Protein AF-A0A937WHP0-F1 (afdb_monomer)

Solvent-accessible surface area (backbone atoms only — not comparable to full-atom values): 8219 Å² total; per-residue (Å²): 132,54,73,69,56,44,53,54,32,40,74,78,40,50,70,62,26,52,63,56,51,73,79,45,72,60,38,57,55,5,51,51,27,41,50,53,42,26,47,48,45,18,66,55,54,34,42,48,39,44,77,68,68,60,71,65,94,66,75,57,87,48,94,89,45,52,54,87,51,41,43,66,48,42,44,65,45,40,40,55,50,46,52,51,50,50,51,52,52,29,52,51,52,46,50,54,35,49,75,71,72,40,66,72,61,64,44,55,39,35,22,52,50,18,43,54,66,46,49,71,80,72,80,78,69,90,75,70,103,65,88,74,92,71,91,61,88,84,64,80,58,114

pLDDT: mean 85.7, std 17.8, range [38.09, 98.0]

Secondary structure (DSSP, 8-state):
--HHHHHHHHHH-HHHHHHHHHTSPTTHHHHHHHHHHHHHHIIIIIHHHHHTTPPPSS----TT--GGGHHHHHHHHHHHHHHHHHHHHHHHHHHHHHHTT----HHHHHHHHHHHHHS-----------------TTSTT-

Sequence (142 aa):
MNFVQVWFLGIINPSRMFDELKSRPAPLWGFCAVLIRFVFTSLTTILALYLLGRVPFVPSNLAFLTTENYYSAEIFFLPIFGLVAWLLMSSSAHIVLRLAGKASDFDQILNIVGMGMLIPMPVMRTGLLRKHSGCGIGQWLL

Mean predicted aligned error: 8.24 Å

Structure (mmCIF, N/CA/C/O backbone):
data_AF-A0A937WHP0-F1
#
_entry.id   AF-A0A937WHP0-F1
#
loop_
_atom_site.group_PDB
_atom_site.id
_atom_site.type_symbol
_atom_site.label_atom_id
_atom_site.label_alt_id
_atom_site.label_comp_id
_atom_site.label_asym_id
_atom_site.label_entity_id
_atom_site.label_seq_id
_atom_site.pdbx_PDB_ins_code
_atom_site.Cartn_x
_atom_site.Cartn_y
_atom_site.Cartn_z
_atom_site.occupancy
_atom_site.B_iso_or_equiv
_atom_site.auth_seq_id
_atom_site.auth_comp_id
_atom_site.auth_asym_id
_atom_site.auth_atom_id
_atom_site.pdbx_PDB_model_num
ATOM 1 N N . MET A 1 1 ? 15.140 14.469 -8.084 1.00 84.94 1 MET A N 1
ATOM 2 C CA . MET A 1 1 ? 13.796 14.857 -7.622 1.00 84.94 1 MET A CA 1
ATOM 3 C C . MET A 1 1 ? 13.589 14.369 -6.197 1.00 84.94 1 MET A C 1
ATOM 5 O O . MET A 1 1 ? 14.083 13.301 -5.850 1.00 84.94 1 MET A O 1
ATOM 9 N N . ASN A 1 2 ? 12.894 15.151 -5.373 1.00 93.19 2 ASN A N 1
ATOM 10 C CA . ASN A 1 2 ? 12.559 14.779 -3.992 1.00 93.19 2 ASN A CA 1
ATOM 11 C C . ASN A 1 2 ? 11.301 13.890 -3.960 1.00 93.19 2 ASN A C 1
ATOM 13 O O . ASN A 1 2 ? 10.555 13.848 -4.936 1.00 93.19 2 ASN A O 1
ATOM 17 N N . PHE A 1 3 ? 11.033 13.225 -2.830 1.00 92.31 3 PHE A N 1
ATOM 18 C CA . PHE A 1 3 ? 9.906 12.291 -2.655 1.00 92.31 3 PHE A CA 1
ATOM 19 C C . PHE A 1 3 ? 8.564 12.841 -3.162 1.00 92.31 3 PHE A C 1
ATOM 21 O O . PHE A 1 3 ? 7.909 12.230 -4.002 1.00 92.31 3 PHE A O 1
ATOM 28 N N . VAL A 1 4 ? 8.204 14.050 -2.726 1.00 93.00 4 VAL A N 1
ATOM 29 C CA . VAL A 1 4 ? 6.948 14.719 -3.105 1.00 93.00 4 VAL A CA 1
ATOM 30 C C . VAL A 1 4 ? 6.872 14.983 -4.611 1.00 93.00 4 VAL A C 1
ATOM 32 O O . VAL A 1 4 ? 5.818 14.814 -5.214 1.00 93.00 4 VAL A O 1
ATOM 35 N N . GLN A 1 5 ? 7.988 15.349 -5.245 1.00 93.06 5 GLN A N 1
ATOM 36 C CA . GLN A 1 5 ? 8.028 15.596 -6.688 1.00 93.06 5 GLN A CA 1
ATOM 37 C C . GLN A 1 5 ? 7.816 14.307 -7.485 1.00 93.06 5 GLN A C 1
ATOM 39 O O . GLN A 1 5 ? 7.126 14.330 -8.497 1.00 93.06 5 GLN A O 1
ATOM 44 N N . VAL A 1 6 ? 8.390 13.188 -7.031 1.00 92.44 6 VAL A N 1
ATOM 45 C CA . VAL A 1 6 ? 8.189 11.874 -7.661 1.00 92.44 6 VAL A CA 1
ATOM 46 C C . VAL A 1 6 ? 6.758 11.384 -7.450 1.00 92.44 6 VAL A C 1
ATOM 48 O O . VAL A 1 6 ? 6.155 10.861 -8.379 1.00 92.44 6 VAL A O 1
ATOM 51 N N . TRP A 1 7 ? 6.173 11.622 -6.275 1.00 92.94 7 TRP A N 1
ATOM 52 C CA . TRP A 1 7 ? 4.760 11.335 -6.034 1.00 92.94 7 TRP A CA 1
ATOM 53 C C . TRP A 1 7 ? 3.834 12.142 -6.961 1.00 92.94 7 TRP A C 1
ATOM 55 O O . TRP A 1 7 ? 2.990 11.556 -7.638 1.00 92.94 7 TRP A O 1
ATOM 65 N N . PHE A 1 8 ? 4.036 13.461 -7.079 1.00 92.56 8 PHE A N 1
ATOM 66 C CA . PHE A 1 8 ? 3.294 14.290 -8.040 1.00 92.56 8 PHE A CA 1
ATOM 67 C C . PHE A 1 8 ? 3.521 13.842 -9.486 1.00 92.56 8 PHE A C 1
ATOM 69 O O . PHE A 1 8 ? 2.585 13.827 -10.286 1.00 92.56 8 PHE A O 1
ATOM 76 N N . LEU A 1 9 ? 4.747 13.439 -9.826 1.00 91.44 9 LEU A N 1
ATOM 77 C CA . LEU A 1 9 ? 5.054 12.874 -11.133 1.00 91.44 9 LEU A CA 1
ATOM 78 C C . LEU A 1 9 ? 4.256 11.591 -11.384 1.00 91.44 9 LEU A C 1
ATOM 80 O O . LEU A 1 9 ? 3.759 11.421 -12.487 1.00 91.44 9 LEU A O 1
ATOM 84 N N . GLY A 1 10 ? 4.062 10.742 -10.376 1.00 89.75 10 GLY A N 1
ATOM 85 C CA . GLY A 1 10 ? 3.220 9.548 -10.464 1.00 89.75 10 GLY A CA 1
ATOM 86 C C . GLY A 1 10 ? 1.761 9.835 -10.812 1.00 89.75 10 GLY A C 1
ATOM 87 O O . GLY A 1 10 ? 1.142 9.060 -11.537 1.00 89.75 10 GLY A O 1
ATOM 88 N N . ILE A 1 11 ? 1.230 10.970 -10.352 1.00 89.25 11 ILE A N 1
ATOM 89 C CA . ILE A 1 11 ? -0.137 11.415 -10.664 1.00 89.25 11 ILE A CA 1
ATOM 90 C C . ILE A 1 11 ? -0.251 11.857 -12.131 1.00 89.25 11 ILE A C 1
ATOM 92 O O . ILE A 1 11 ? -1.257 11.585 -12.783 1.00 89.25 11 ILE A O 1
ATOM 96 N N . ILE A 1 12 ? 0.767 12.546 -12.652 1.00 90.94 12 ILE A N 1
ATOM 97 C CA . ILE A 1 12 ? 0.736 13.158 -13.991 1.00 90.94 12 ILE A CA 1
ATOM 98 C C . ILE A 1 12 ? 1.218 12.183 -15.075 1.00 90.94 12 ILE A C 1
ATOM 100 O O . ILE A 1 12 ? 0.650 12.121 -16.163 1.00 90.94 12 ILE A O 1
ATOM 104 N N . ASN A 1 13 ? 2.298 11.454 -14.801 1.00 90.62 13 ASN A N 1
ATOM 105 C CA . ASN A 1 13 ? 2.979 10.561 -15.729 1.00 90.62 13 ASN A CA 1
ATOM 106 C C . ASN A 1 13 ? 3.586 9.357 -14.972 1.00 90.62 13 ASN A C 1
ATOM 108 O O . ASN A 1 13 ? 4.767 9.383 -14.600 1.00 90.62 13 ASN A O 1
ATOM 112 N N . PRO A 1 14 ? 2.800 8.286 -14.758 1.00 86.94 14 PRO A N 1
ATOM 113 C CA . PRO A 1 14 ? 3.237 7.129 -13.979 1.00 86.94 14 PRO A CA 1
ATOM 114 C C . PRO A 1 14 ? 4.432 6.401 -14.609 1.00 86.94 14 PRO A C 1
ATOM 116 O O . PRO A 1 14 ? 5.292 5.913 -13.882 1.00 86.94 14 PRO A O 1
ATOM 119 N N . SER A 1 15 ? 4.544 6.381 -15.942 1.00 88.12 15 SER A N 1
ATOM 120 C CA . SER A 1 15 ? 5.687 5.769 -16.631 1.00 88.12 15 SER A CA 1
ATOM 121 C C . SER A 1 15 ? 6.997 6.467 -16.270 1.00 88.12 15 SER A C 1
ATOM 123 O O . SER A 1 15 ? 7.950 5.814 -15.857 1.00 88.12 15 SER A O 1
ATOM 125 N N . ARG A 1 16 ? 7.022 7.806 -16.325 1.00 90.31 16 ARG A N 1
ATOM 126 C CA . ARG A 1 16 ? 8.221 8.580 -15.972 1.00 90.31 16 ARG A CA 1
ATOM 127 C C . ARG A 1 16 ? 8.557 8.486 -14.482 1.00 90.31 16 ARG A C 1
ATOM 129 O O . ARG A 1 16 ? 9.724 8.560 -14.113 1.00 90.31 16 ARG A O 1
ATOM 136 N N . MET A 1 17 ? 7.552 8.320 -13.621 1.00 93.12 17 MET A N 1
ATOM 137 C CA . MET A 1 17 ? 7.785 8.057 -12.199 1.00 93.12 17 MET A CA 1
ATOM 138 C C . MET A 1 17 ? 8.563 6.752 -11.990 1.00 93.12 17 MET A C 1
ATOM 140 O O . MET A 1 17 ? 9.463 6.727 -11.155 1.00 93.12 17 MET A O 1
ATOM 144 N N . PHE A 1 18 ? 8.249 5.686 -12.732 1.00 90.25 18 PHE A N 1
ATOM 145 C CA . PHE A 1 18 ? 8.977 4.420 -12.611 1.00 90.25 18 PHE A CA 1
ATOM 146 C C . PHE A 1 18 ? 10.444 4.563 -13.009 1.00 90.25 18 PHE A C 1
ATOM 148 O O . PHE A 1 18 ? 11.310 4.097 -12.273 1.00 90.25 18 PHE A O 1
ATOM 155 N N . ASP A 1 19 ? 10.727 5.267 -14.106 1.00 91.62 19 ASP A N 1
ATOM 156 C CA . ASP A 1 19 ? 12.104 5.543 -14.528 1.00 91.62 19 ASP A CA 1
ATOM 157 C C . ASP A 1 19 ? 12.869 6.336 -13.460 1.00 91.62 19 ASP A C 1
ATOM 159 O O . ASP A 1 19 ? 14.007 6.010 -13.123 1.00 91.62 19 ASP A O 1
ATOM 163 N N . GLU A 1 20 ? 12.220 7.337 -12.861 1.00 92.75 20 GLU A N 1
ATOM 164 C CA . GLU A 1 20 ? 12.817 8.130 -11.789 1.00 92.75 20 GLU A CA 1
ATOM 165 C C . GLU A 1 20 ? 13.069 7.280 -10.531 1.00 92.75 20 GLU A C 1
ATOM 167 O O . GLU A 1 20 ? 14.120 7.422 -9.905 1.00 92.75 20 GLU A O 1
ATOM 172 N N . LEU A 1 21 ? 12.155 6.367 -10.177 1.00 91.62 21 LEU A N 1
ATOM 173 C CA . LEU A 1 21 ? 12.278 5.485 -9.009 1.00 91.62 21 LEU A CA 1
ATOM 174 C C . LEU A 1 21 ? 13.427 4.480 -9.122 1.00 91.62 21 LEU A C 1
ATOM 176 O O . LEU A 1 21 ? 14.039 4.179 -8.098 1.00 91.62 21 LEU A O 1
ATOM 180 N N . LYS A 1 22 ? 13.789 4.032 -10.333 1.00 89.50 22 LYS A N 1
ATOM 181 C CA . LYS A 1 22 ? 14.952 3.145 -10.542 1.00 89.50 22 LYS A CA 1
ATOM 182 C C . LYS A 1 22 ? 16.253 3.747 -9.996 1.00 89.50 22 LYS A C 1
ATOM 184 O O . LYS A 1 22 ? 17.123 3.020 -9.532 1.00 89.50 22 LYS A O 1
ATOM 189 N N . SER A 1 23 ? 16.375 5.076 -10.011 1.00 90.69 23 SER A N 1
ATOM 190 C CA . SER A 1 23 ? 17.550 5.802 -9.504 1.00 90.69 23 SER A CA 1
ATOM 191 C C . SER A 1 23 ? 17.512 6.108 -7.997 1.00 90.69 23 SER A C 1
ATOM 193 O O . SER A 1 23 ? 18.420 6.752 -7.468 1.00 90.69 23 SER A O 1
ATOM 195 N N . ARG A 1 24 ? 16.445 5.708 -7.292 1.00 91.00 24 ARG A N 1
ATOM 196 C CA . ARG A 1 24 ? 16.203 6.038 -5.879 1.00 91.00 24 ARG A CA 1
ATOM 197 C C . ARG A 1 24 ? 16.512 4.846 -4.973 1.00 91.00 24 ARG A C 1
ATOM 199 O O . ARG A 1 24 ? 16.437 3.705 -5.422 1.00 91.00 24 ARG A O 1
ATOM 206 N N . PRO A 1 25 ? 16.846 5.092 -3.691 1.00 88.81 25 PRO A N 1
ATOM 207 C CA . PRO A 1 25 ? 17.135 4.011 -2.759 1.00 88.81 25 PRO A CA 1
ATOM 208 C C . PRO A 1 25 ? 15.908 3.111 -2.592 1.00 88.81 25 PRO A C 1
ATOM 210 O O . PRO A 1 25 ? 14.822 3.568 -2.218 1.00 88.81 25 PRO A O 1
ATOM 213 N N . ALA A 1 26 ? 16.096 1.831 -2.885 1.00 90.19 26 ALA A N 1
ATOM 214 C CA . ALA A 1 26 ? 15.110 0.776 -2.720 1.00 90.19 26 ALA A CA 1
ATOM 215 C C . ALA A 1 26 ? 15.437 -0.065 -1.478 1.00 90.19 26 ALA A C 1
ATOM 217 O O . ALA A 1 26 ? 16.620 -0.237 -1.187 1.00 90.19 26 ALA A O 1
ATOM 218 N N . PRO A 1 27 ? 14.435 -0.534 -0.703 1.00 93.69 27 PRO A N 1
ATOM 219 C CA . PRO A 1 27 ? 12.977 -0.345 -0.832 1.00 93.69 27 PRO A CA 1
ATOM 220 C C . PRO A 1 27 ? 12.419 0.857 -0.026 1.00 93.69 27 PRO A C 1
ATOM 222 O O . PRO A 1 27 ? 11.217 0.945 0.244 1.00 93.69 27 PRO A O 1
ATOM 225 N N . LEU A 1 28 ? 13.294 1.773 0.412 1.00 95.19 28 LEU A N 1
ATOM 226 C CA . LEU A 1 28 ? 12.979 2.814 1.399 1.00 95.19 28 LEU A CA 1
ATOM 227 C C . LEU A 1 28 ? 11.840 3.751 0.971 1.00 95.19 28 LEU A C 1
ATOM 229 O O . LEU A 1 28 ? 11.003 4.121 1.791 1.00 95.19 28 LEU A O 1
ATOM 233 N N . TRP A 1 29 ? 11.791 4.151 -0.301 1.00 95.19 29 TRP A N 1
ATOM 234 C CA . TRP A 1 29 ? 10.773 5.092 -0.777 1.00 95.19 29 TRP A CA 1
ATOM 235 C C . TRP A 1 29 ? 9.386 4.453 -0.828 1.00 95.19 29 TRP A C 1
ATOM 237 O O . TRP A 1 29 ? 8.421 5.075 -0.388 1.00 95.19 29 TRP A O 1
ATOM 247 N N . GLY A 1 30 ? 9.290 3.203 -1.288 1.00 95.19 30 GLY A N 1
ATOM 248 C CA . GLY A 1 30 ? 8.043 2.440 -1.253 1.00 95.19 30 GLY A CA 1
ATOM 249 C C . GLY A 1 30 ? 7.555 2.221 0.173 1.00 95.19 30 GLY A C 1
ATOM 250 O O . GLY A 1 30 ? 6.382 2.450 0.456 1.00 95.19 30 GLY A O 1
ATOM 251 N N . PHE A 1 31 ? 8.463 1.875 1.089 1.00 96.56 31 PHE A N 1
ATOM 252 C CA . PHE A 1 31 ? 8.142 1.724 2.507 1.00 96.56 31 PHE A CA 1
ATOM 253 C C . PHE A 1 31 ? 7.581 3.017 3.117 1.00 96.56 31 PHE A C 1
ATOM 255 O O . PHE A 1 31 ? 6.498 3.009 3.705 1.00 96.56 31 PHE A O 1
ATOM 262 N N . CYS A 1 32 ? 8.272 4.147 2.922 1.00 96.44 32 CYS A N 1
ATOM 263 C CA . CYS A 1 32 ? 7.799 5.450 3.389 1.00 96.44 32 CYS A CA 1
ATOM 264 C C . CYS A 1 32 ? 6.432 5.803 2.792 1.00 96.44 32 CYS A C 1
ATOM 266 O O . CYS A 1 32 ? 5.563 6.298 3.504 1.00 96.44 32 CYS A O 1
ATOM 268 N N . ALA A 1 33 ? 6.216 5.523 1.506 1.00 95.81 33 ALA A N 1
ATOM 269 C CA . ALA A 1 33 ? 4.955 5.797 0.830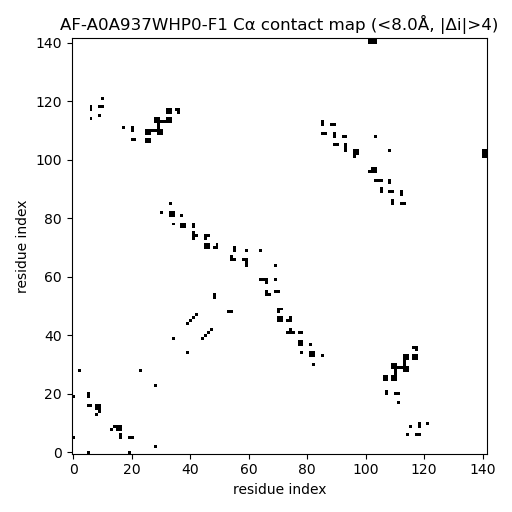 1.00 95.81 33 ALA A CA 1
ATOM 270 C C . ALA A 1 33 ? 3.780 5.001 1.418 1.00 95.81 33 ALA A C 1
ATOM 272 O O . ALA A 1 33 ? 2.715 5.566 1.670 1.00 95.81 33 ALA A O 1
ATOM 273 N N . VAL A 1 34 ? 3.989 3.713 1.698 1.00 96.81 34 VAL A N 1
ATOM 274 C CA . VAL A 1 34 ? 2.993 2.839 2.333 1.00 96.81 34 VAL A CA 1
ATOM 275 C C . VAL A 1 34 ? 2.681 3.318 3.745 1.00 96.81 34 VAL A C 1
ATOM 277 O O . VAL A 1 34 ? 1.509 3.487 4.081 1.00 96.81 34 VAL A O 1
ATOM 280 N N . LEU A 1 35 ? 3.705 3.613 4.553 1.00 96.62 35 LEU A N 1
ATOM 281 C CA . LEU A 1 35 ? 3.497 4.141 5.900 1.00 96.62 35 LEU A CA 1
ATOM 282 C C . LEU A 1 35 ? 2.719 5.453 5.878 1.00 96.62 35 LEU A C 1
ATOM 284 O O . LEU A 1 35 ? 1.711 5.563 6.572 1.00 96.62 35 LEU A O 1
ATOM 288 N N . ILE A 1 36 ? 3.139 6.417 5.053 1.00 95.88 36 ILE A N 1
ATOM 289 C CA . ILE A 1 36 ? 2.441 7.698 4.910 1.00 95.88 36 ILE A CA 1
ATOM 290 C C . ILE A 1 36 ? 0.980 7.446 4.553 1.00 95.88 36 ILE A C 1
ATOM 292 O O . ILE A 1 36 ? 0.105 7.992 5.215 1.00 95.88 36 ILE A O 1
ATOM 296 N N . ARG A 1 37 ? 0.692 6.585 3.570 1.00 95.06 37 ARG A N 1
ATOM 297 C CA . ARG A 1 37 ? -0.690 6.298 3.180 1.00 95.06 37 ARG A CA 1
ATOM 298 C C . ARG A 1 37 ? -1.509 5.734 4.333 1.00 95.06 37 ARG A C 1
ATOM 300 O O . ARG A 1 37 ? -2.529 6.315 4.683 1.00 95.06 37 ARG A O 1
ATOM 307 N N . PHE A 1 38 ? -1.104 4.605 4.903 1.00 95.81 38 PHE A N 1
ATOM 308 C CA . PHE A 1 38 ? -1.970 3.888 5.838 1.00 95.81 38 PHE A CA 1
ATOM 309 C C . PHE A 1 38 ? -2.026 4.538 7.221 1.00 95.81 38 PHE A C 1
ATOM 311 O O . PHE A 1 38 ? -3.089 4.537 7.838 1.00 95.81 38 PHE A O 1
ATOM 318 N N . VAL A 1 39 ? -0.937 5.163 7.681 1.00 96.31 39 VAL A N 1
ATOM 319 C CA . VAL A 1 39 ? -0.956 5.957 8.918 1.00 96.31 39 VAL A CA 1
ATOM 320 C C . VAL A 1 39 ? -1.825 7.194 8.728 1.00 96.31 39 VAL A C 1
ATOM 322 O O . VAL A 1 39 ? -2.684 7.466 9.562 1.00 96.31 39 VAL A O 1
ATOM 325 N N . PHE A 1 40 ? -1.672 7.922 7.619 1.00 95.81 40 PHE A N 1
ATOM 326 C CA . PHE A 1 40 ? -2.474 9.121 7.391 1.00 95.81 40 PHE A CA 1
ATOM 327 C C . PHE A 1 40 ? -3.953 8.784 7.185 1.00 95.81 40 PHE A C 1
ATOM 329 O O . PHE A 1 40 ? -4.805 9.443 7.773 1.00 95.81 40 PHE A O 1
ATOM 336 N N . THR A 1 41 ? -4.292 7.734 6.429 1.00 94.19 41 THR A N 1
ATOM 337 C CA . THR A 1 41 ? -5.681 7.261 6.296 1.00 94.19 41 THR A CA 1
ATOM 338 C C . THR A 1 41 ? -6.265 6.833 7.642 1.00 94.19 41 THR A C 1
ATOM 340 O O . THR A 1 41 ? -7.394 7.212 7.951 1.00 94.19 41 THR A O 1
ATOM 343 N N . SER A 1 42 ? -5.499 6.115 8.467 1.00 94.62 42 SER A N 1
ATOM 344 C CA . SER A 1 42 ? -5.915 5.737 9.822 1.00 94.62 42 SER A CA 1
ATOM 345 C C . SER A 1 42 ? -6.228 6.968 10.686 1.00 94.62 42 SER A C 1
ATOM 347 O O . SER A 1 42 ? -7.334 7.103 11.208 1.00 94.62 42 SER A O 1
ATOM 349 N N . LEU A 1 43 ? -5.299 7.926 10.757 1.00 95.44 43 LEU A N 1
ATOM 350 C CA . LEU A 1 43 ? -5.428 9.109 11.612 1.00 95.44 43 LEU A CA 1
ATOM 351 C C . LEU A 1 43 ? -6.442 10.140 11.110 1.00 95.44 43 LEU A C 1
ATOM 353 O O . LEU A 1 43 ? -6.963 10.912 11.906 1.00 95.44 43 LEU A O 1
ATOM 357 N N . THR A 1 44 ? -6.708 10.198 9.807 1.00 94.06 44 THR A N 1
ATOM 358 C CA . THR A 1 44 ? -7.641 11.187 9.248 1.00 94.06 44 THR A CA 1
ATOM 359 C C . THR A 1 44 ? -9.022 10.606 9.030 1.00 94.06 44 THR A C 1
ATOM 361 O O . THR A 1 44 ? -10.004 11.174 9.488 1.00 94.06 44 THR A O 1
ATOM 364 N N . THR A 1 45 ? -9.120 9.473 8.338 1.00 94.00 45 THR A N 1
ATOM 365 C CA . THR A 1 45 ? -10.405 8.919 7.907 1.00 94.00 45 THR A CA 1
ATOM 366 C C . THR A 1 45 ? -10.997 8.045 9.002 1.00 94.00 45 THR A C 1
ATOM 368 O O . THR A 1 45 ? -12.114 8.295 9.445 1.00 94.00 45 THR A O 1
ATOM 371 N N . ILE A 1 46 ? -10.240 7.056 9.480 1.00 93.81 46 ILE A N 1
ATOM 372 C CA . ILE A 1 46 ? -10.759 6.072 10.439 1.00 93.81 46 ILE A CA 1
ATOM 373 C C . ILE A 1 46 ? -10.972 6.711 11.813 1.00 93.81 46 ILE A C 1
ATOM 375 O O . ILE A 1 46 ? -12.040 6.561 12.403 1.00 93.81 46 ILE A O 1
ATOM 379 N N . LEU A 1 47 ? -10.010 7.505 12.290 1.00 93.88 47 LEU A N 1
ATOM 380 C CA . LEU A 1 47 ? -10.160 8.239 13.544 1.00 93.88 47 LEU A CA 1
ATOM 381 C C . LEU A 1 47 ? -11.342 9.220 13.501 1.00 93.88 47 LEU A C 1
ATOM 383 O O . LEU A 1 47 ? -12.090 9.301 14.471 1.00 93.88 47 LEU A O 1
ATOM 387 N N . ALA A 1 48 ? -11.564 9.933 12.389 1.00 94.31 48 ALA A N 1
ATOM 388 C CA . ALA A 1 48 ? -12.725 10.818 12.272 1.00 94.31 48 ALA A CA 1
ATOM 389 C C . ALA A 1 48 ? -14.049 10.040 12.327 1.00 94.31 48 ALA A C 1
ATOM 391 O O . ALA A 1 48 ? -14.984 10.474 12.998 1.00 94.31 48 ALA A O 1
ATOM 392 N N . LEU A 1 49 ? -14.129 8.878 11.668 1.00 93.44 49 LEU A N 1
ATOM 393 C CA . LEU A 1 49 ? -15.304 8.004 11.735 1.00 93.44 49 LEU A CA 1
ATOM 394 C C . LEU A 1 49 ? -15.565 7.504 13.159 1.00 93.44 49 LEU A C 1
ATOM 396 O O . LEU A 1 49 ? -16.715 7.514 13.603 1.00 93.44 49 LEU A O 1
ATOM 400 N N . TYR A 1 50 ? -14.502 7.140 13.877 1.00 93.38 50 TYR A N 1
ATOM 401 C CA . TYR A 1 50 ? -14.572 6.736 15.277 1.00 93.38 50 TYR A CA 1
ATOM 402 C C . TYR A 1 50 ? -15.088 7.869 16.178 1.00 93.38 50 TYR A C 1
ATOM 404 O O . TYR A 1 50 ? -16.041 7.673 16.929 1.00 93.38 50 TYR A O 1
ATOM 412 N N . LEU A 1 51 ? -14.526 9.078 16.059 1.00 94.50 51 LEU A N 1
ATOM 413 C CA . LEU A 1 51 ? -14.932 10.240 16.862 1.00 94.50 51 LEU A CA 1
ATOM 414 C C . LEU A 1 51 ? -16.372 10.693 16.584 1.00 94.50 51 LEU A C 1
ATOM 416 O O . LEU A 1 51 ? -17.038 11.211 17.475 1.00 94.50 51 LEU A O 1
ATOM 420 N N . LEU A 1 52 ? -16.867 10.486 15.362 1.00 95.62 52 LEU A N 1
ATOM 421 C CA . LEU A 1 52 ? -18.250 10.782 14.978 1.00 95.62 52 LEU A CA 1
ATOM 422 C C . LEU A 1 52 ? -19.247 9.692 15.404 1.00 95.62 52 LEU A C 1
ATOM 424 O O . LEU A 1 52 ? -20.429 9.804 15.073 1.00 95.62 52 LEU A O 1
ATOM 428 N N . GLY A 1 53 ? -18.793 8.629 16.078 1.00 92.62 53 GLY A N 1
ATOM 429 C CA . GLY A 1 53 ? -19.644 7.513 16.495 1.00 92.62 53 GLY A CA 1
ATOM 430 C C . GLY A 1 53 ? -20.321 6.810 15.318 1.00 92.62 53 GLY A C 1
ATOM 431 O O . GLY A 1 53 ? -21.434 6.301 15.450 1.00 92.62 53 GLY A O 1
ATOM 432 N N . ARG A 1 54 ? -19.698 6.832 14.131 1.00 92.88 54 ARG A N 1
ATOM 433 C CA . ARG A 1 54 ? -20.233 6.124 12.968 1.00 92.88 54 ARG A CA 1
ATOM 434 C C . ARG A 1 54 ? -20.076 4.626 13.186 1.00 92.88 54 ARG A C 1
ATOM 436 O O . ARG A 1 54 ? -19.098 4.170 13.766 1.00 92.88 54 ARG A O 1
ATOM 443 N N . VAL A 1 55 ? -21.023 3.863 12.656 1.00 90.69 55 VAL A N 1
ATOM 444 C CA . VAL A 1 55 ? -20.939 2.402 12.577 1.00 90.69 55 VAL A CA 1
ATOM 445 C C . VAL A 1 55 ? -20.504 1.991 11.169 1.00 90.69 55 VAL A C 1
ATOM 447 O O . VAL A 1 55 ? -20.812 2.706 10.206 1.00 90.69 55 VAL A O 1
ATOM 450 N N . PRO A 1 56 ? -19.752 0.889 11.013 1.00 90.38 56 PRO A N 1
ATOM 451 C CA . PRO A 1 56 ? -19.424 0.362 9.696 1.00 90.38 56 PRO A CA 1
ATOM 452 C C . PRO A 1 56 ? -20.696 -0.057 8.951 1.00 90.38 56 PRO A C 1
ATOM 454 O O . PRO A 1 56 ? -21.673 -0.502 9.552 1.00 90.38 56 PRO A O 1
ATOM 457 N N . PHE A 1 57 ? -20.680 0.097 7.625 1.00 89.25 57 PHE A N 1
ATOM 458 C CA . PHE A 1 57 ? -21.819 -0.254 6.768 1.00 89.25 57 PHE A CA 1
ATOM 459 C C . PHE A 1 57 ? -22.139 -1.754 6.821 1.00 89.25 57 PHE A C 1
ATOM 461 O O . PHE A 1 57 ? -23.297 -2.151 6.722 1.00 89.25 57 PHE A O 1
ATOM 468 N N . VAL A 1 58 ? -21.104 -2.579 6.991 1.00 89.31 58 VAL A N 1
ATOM 469 C CA . VAL A 1 58 ? -21.222 -4.025 7.169 1.00 89.31 58 VAL A CA 1
ATOM 470 C C . VAL A 1 58 ? -20.856 -4.354 8.617 1.00 89.31 58 VAL A C 1
ATOM 472 O O . VAL A 1 58 ? -19.792 -3.925 9.070 1.00 89.31 58 VAL A O 1
ATOM 475 N N . PRO A 1 59 ? -21.705 -5.089 9.356 1.00 88.38 59 PRO A N 1
ATOM 476 C CA . PRO A 1 59 ? -21.384 -5.503 10.715 1.00 88.38 59 PRO A CA 1
ATOM 477 C C . PRO A 1 59 ? -20.158 -6.422 10.733 1.00 88.38 59 PRO A C 1
ATOM 479 O O . PRO A 1 59 ?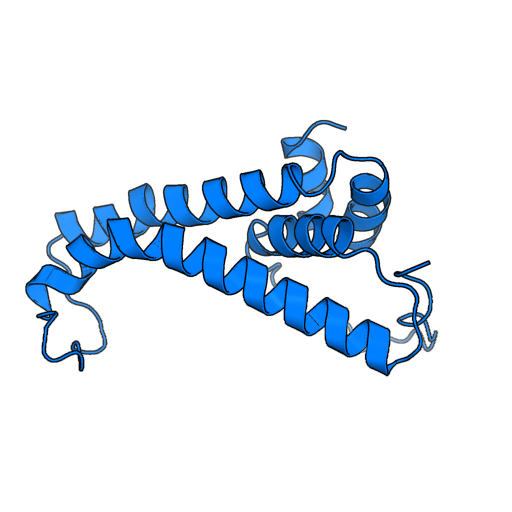 -19.885 -7.151 9.776 1.00 88.38 59 PRO A O 1
ATOM 482 N N . SER A 1 60 ? -19.417 -6.392 11.840 1.00 89.56 60 SER A N 1
ATOM 483 C CA . SER A 1 60 ? -18.253 -7.260 12.008 1.00 89.56 60 SER A CA 1
ATOM 484 C C . SER A 1 60 ? -18.687 -8.727 12.091 1.00 89.56 60 SER A C 1
ATOM 486 O O . SER A 1 60 ? -19.501 -9.090 12.936 1.00 89.56 60 SER A O 1
ATOM 488 N N . ASN A 1 61 ? -18.104 -9.577 11.240 1.00 89.50 61 ASN A N 1
ATOM 489 C CA . ASN A 1 61 ? -18.263 -11.038 11.301 1.00 89.50 61 ASN A CA 1
ATOM 490 C C . ASN A 1 61 ? -17.179 -11.714 12.163 1.00 89.50 61 ASN A C 1
ATOM 492 O O . ASN A 1 61 ? -17.122 -12.940 12.248 1.00 89.50 61 ASN A O 1
ATOM 496 N N . LEU A 1 62 ? -16.273 -10.935 12.765 1.00 88.19 62 LEU A N 1
ATOM 497 C CA . LEU A 1 62 ? -15.185 -11.458 13.587 1.00 88.19 62 LEU A CA 1
ATOM 498 C C . LEU A 1 62 ? -15.686 -11.710 15.010 1.00 88.19 62 LEU A C 1
ATOM 500 O O . LEU A 1 62 ? -16.122 -10.786 15.689 1.00 88.19 62 LEU A O 1
ATOM 504 N N . ALA A 1 63 ? -15.548 -12.948 15.492 1.00 87.75 63 ALA A N 1
ATOM 505 C CA . ALA A 1 63 ? -16.024 -13.351 16.820 1.00 87.75 63 ALA A CA 1
ATOM 506 C C . ALA A 1 63 ? -15.392 -12.559 17.984 1.00 87.75 63 ALA A C 1
ATOM 508 O O . ALA A 1 63 ? -15.984 -12.463 19.054 1.00 87.75 63 ALA A O 1
ATOM 509 N N . PHE A 1 64 ? -14.197 -11.994 17.785 1.00 90.00 64 PHE A N 1
ATOM 510 C CA . PHE A 1 64 ? -13.451 -11.252 18.806 1.00 90.00 64 PHE A CA 1
ATOM 511 C C . PHE A 1 64 ? -13.547 -9.724 18.667 1.00 90.00 64 PHE A C 1
ATOM 513 O O . PHE A 1 64 ? -13.077 -9.013 19.553 1.00 90.00 64 PHE A O 1
ATOM 520 N N . LEU A 1 65 ? -14.111 -9.205 17.570 1.00 90.12 65 LEU A N 1
ATOM 521 C CA . LEU A 1 65 ? -14.165 -7.768 17.298 1.00 90.12 65 LEU A CA 1
ATOM 522 C C . LEU A 1 65 ? -15.614 -7.328 17.117 1.00 90.12 65 LEU A C 1
ATOM 524 O O . LEU A 1 65 ? -16.232 -7.604 16.089 1.00 90.12 65 LEU A O 1
ATOM 528 N N . THR A 1 66 ? -16.150 -6.623 18.110 1.00 90.19 66 THR A N 1
ATOM 529 C CA . THR A 1 66 ? -17.507 -6.072 18.043 1.00 90.19 66 THR A CA 1
ATOM 530 C C . THR A 1 66 ? -17.579 -4.906 17.057 1.00 90.19 66 THR A C 1
ATOM 532 O O . THR A 1 66 ? -16.602 -4.189 16.843 1.00 90.19 66 THR A O 1
ATOM 535 N N . THR A 1 67 ? -18.761 -4.683 16.479 1.00 89.00 67 THR A N 1
ATOM 536 C CA . THR A 1 67 ? -19.029 -3.565 15.556 1.00 89.00 67 THR A CA 1
ATOM 537 C C . THR A 1 67 ? -18.689 -2.198 16.166 1.00 89.00 67 THR A C 1
ATOM 539 O O . THR A 1 67 ? -18.214 -1.313 15.462 1.00 89.00 67 THR A O 1
ATOM 542 N N . GLU A 1 68 ? -18.876 -2.039 17.477 1.00 88.00 68 GLU A N 1
ATOM 543 C CA . GLU A 1 68 ? -18.579 -0.806 18.224 1.00 88.00 68 GLU A CA 1
ATOM 544 C C . GLU A 1 68 ? -17.074 -0.519 18.318 1.00 88.00 68 GLU A C 1
ATOM 546 O O . GLU A 1 68 ? -16.645 0.626 18.208 1.00 88.00 68 GLU A O 1
ATOM 551 N N . ASN A 1 69 ? -16.260 -1.569 18.458 1.00 91.31 69 ASN A N 1
ATOM 552 C CA . ASN A 1 69 ? -14.804 -1.468 18.562 1.00 91.31 69 ASN A CA 1
ATOM 553 C C . ASN A 1 69 ? -14.101 -1.589 17.202 1.00 91.31 69 ASN A C 1
ATOM 555 O O . ASN A 1 69 ? -12.874 -1.631 17.133 1.00 91.31 69 ASN A O 1
ATOM 559 N N . TYR A 1 70 ? -14.861 -1.670 16.110 1.00 93.12 70 TYR A N 1
ATOM 560 C CA . TYR A 1 70 ? -14.307 -1.927 14.788 1.00 93.12 70 TYR A CA 1
ATOM 561 C C . TYR A 1 70 ? -13.347 -0.814 14.350 1.00 93.12 70 TYR A C 1
ATOM 563 O O . TYR A 1 70 ? -12.184 -1.083 14.055 1.00 93.12 70 TYR A O 1
ATOM 571 N N . TYR A 1 71 ? -13.798 0.444 14.378 1.00 93.31 71 TYR A N 1
ATOM 572 C CA . TYR A 1 71 ? -12.969 1.569 13.942 1.00 93.31 71 TYR A CA 1
ATOM 573 C C . TYR A 1 71 ? -11.793 1.843 14.882 1.00 93.31 71 TYR A C 1
ATOM 575 O O . TYR A 1 71 ? -10.724 2.223 14.412 1.00 93.31 71 TYR A O 1
ATOM 583 N N . SER A 1 72 ? -11.940 1.612 16.192 1.00 92.94 72 SER A N 1
ATOM 584 C CA . SER A 1 72 ? -10.815 1.761 17.123 1.00 92.94 72 SER A CA 1
ATOM 585 C C . SER A 1 72 ? -9.725 0.727 16.851 1.00 92.94 72 SER A C 1
ATOM 587 O O . SER A 1 72 ? -8.547 1.078 16.830 1.00 92.94 72 SER A O 1
ATOM 589 N N . ALA A 1 73 ? -10.096 -0.524 16.571 1.00 94.38 73 ALA A N 1
ATOM 590 C CA . ALA A 1 73 ? -9.145 -1.551 16.166 1.00 94.38 73 ALA A CA 1
ATOM 591 C C . ALA A 1 73 ? -8.516 -1.232 14.799 1.00 94.38 73 ALA A C 1
ATOM 593 O O . ALA A 1 73 ? -7.299 -1.342 14.633 1.00 94.38 73 ALA A O 1
ATOM 594 N N . GLU A 1 74 ? -9.319 -0.792 13.830 1.00 93.50 74 GLU A N 1
ATOM 595 C CA . GLU A 1 74 ? -8.857 -0.465 12.480 1.00 93.50 74 GLU A CA 1
ATOM 596 C C . GLU A 1 74 ? -7.774 0.625 12.480 1.00 93.50 74 GLU A C 1
ATOM 598 O O . GLU A 1 74 ? -6.828 0.524 11.704 1.00 93.50 74 GLU A O 1
ATOM 603 N N . ILE A 1 75 ? -7.815 1.594 13.401 1.00 93.75 75 ILE A N 1
ATOM 604 C CA . ILE A 1 75 ? -6.761 2.618 13.534 1.00 93.75 75 ILE A CA 1
ATOM 605 C C . ILE A 1 75 ? -5.364 1.986 13.676 1.00 93.75 75 ILE A C 1
ATOM 607 O O . ILE A 1 75 ? -4.399 2.460 13.067 1.00 93.75 75 ILE A O 1
ATOM 611 N N . PHE A 1 76 ? -5.253 0.894 14.434 1.00 93.62 76 PHE A N 1
ATOM 612 C CA . PHE A 1 76 ? -3.983 0.208 14.689 1.00 93.62 76 PHE A CA 1
ATOM 613 C C . PHE A 1 76 ? -3.685 -0.888 13.667 1.00 93.62 76 PHE A C 1
ATOM 615 O O . PHE A 1 76 ? -2.533 -1.064 13.264 1.00 93.62 76 PHE A O 1
ATOM 622 N N . PHE A 1 77 ? -4.707 -1.623 13.230 1.00 94.12 77 PHE A N 1
ATOM 623 C CA . PHE A 1 77 ? -4.520 -2.718 12.282 1.00 94.12 77 PHE A CA 1
ATOM 624 C C . PHE A 1 77 ? -4.289 -2.231 10.855 1.00 94.12 77 PHE A C 1
ATOM 626 O O . PHE A 1 77 ? -3.579 -2.902 10.112 1.00 94.12 77 PHE A O 1
ATOM 633 N N . LEU A 1 78 ? -4.825 -1.073 10.464 1.00 93.81 78 LEU A N 1
ATOM 634 C CA . LEU A 1 78 ? -4.750 -0.595 9.086 1.00 93.81 78 LEU A CA 1
ATOM 635 C C . LEU A 1 78 ? -3.302 -0.356 8.601 1.00 93.81 78 LEU A C 1
ATOM 637 O O . LEU A 1 78 ? -2.979 -0.826 7.509 1.00 93.81 78 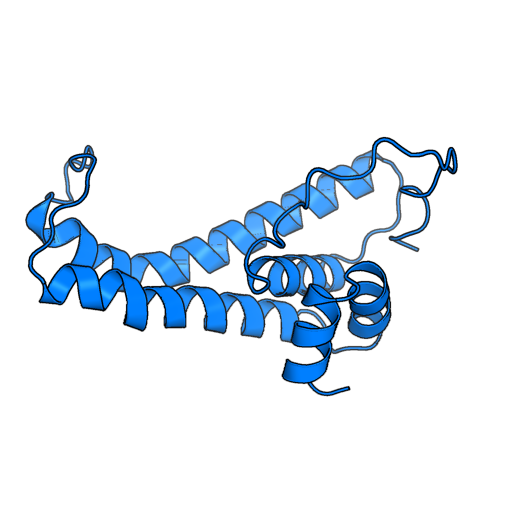LEU A O 1
ATOM 641 N N . PRO A 1 79 ? -2.390 0.278 9.371 1.00 94.50 79 PRO A N 1
ATOM 642 C CA . PRO A 1 79 ? -0.976 0.370 8.994 1.00 94.50 79 PRO A CA 1
ATOM 643 C C . PRO A 1 79 ? -0.291 -0.990 8.831 1.00 94.50 79 PRO A C 1
ATOM 645 O O . PRO A 1 79 ? 0.435 -1.204 7.860 1.00 94.50 79 PRO A O 1
ATOM 648 N N . ILE A 1 80 ? -0.550 -1.925 9.750 1.00 96.62 80 ILE A N 1
ATOM 649 C CA . ILE A 1 80 ? 0.037 -3.272 9.722 1.00 96.62 80 ILE A CA 1
ATOM 650 C C . ILE A 1 80 ? -0.482 -4.043 8.506 1.00 96.62 80 ILE A C 1
ATOM 652 O O . ILE A 1 80 ? 0.300 -4.605 7.741 1.00 96.62 80 ILE A O 1
ATOM 656 N N . PHE A 1 81 ? -1.796 -4.017 8.290 1.00 95.25 81 PHE A N 1
ATOM 657 C CA . PHE A 1 81 ? -2.446 -4.600 7.124 1.00 95.25 81 PHE A CA 1
ATOM 658 C C . PHE A 1 81 ? -1.876 -4.024 5.826 1.00 95.25 81 PHE A C 1
ATOM 660 O O . PHE A 1 81 ? -1.558 -4.777 4.909 1.00 95.25 81 PHE A O 1
ATOM 667 N N . GLY A 1 82 ? -1.677 -2.706 5.764 1.00 95.62 82 GLY A N 1
ATOM 668 C CA . GLY A 1 82 ? -1.080 -2.031 4.618 1.00 95.62 82 GLY A CA 1
ATOM 669 C C . GLY A 1 82 ? 0.324 -2.527 4.279 1.00 95.62 82 GLY A C 1
ATOM 670 O O . GLY A 1 82 ? 0.618 -2.778 3.110 1.00 95.62 82 GLY A O 1
ATOM 671 N N . LEU A 1 83 ? 1.172 -2.734 5.291 1.00 97.38 83 LEU A N 1
ATOM 672 C CA . LEU A 1 83 ? 2.513 -3.303 5.114 1.00 97.38 83 LEU A CA 1
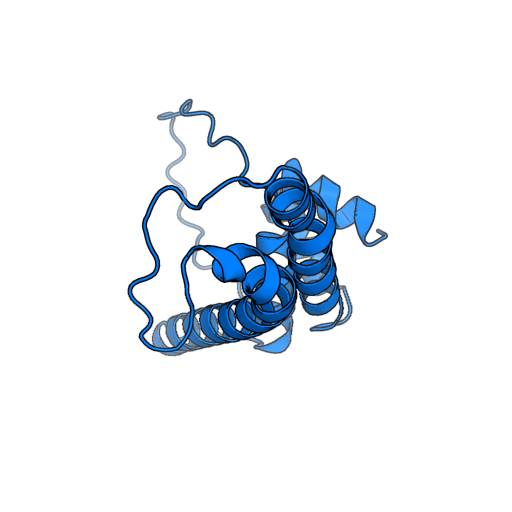ATOM 673 C C . LEU A 1 83 ? 2.464 -4.753 4.620 1.00 97.38 83 LEU A C 1
ATOM 675 O O . LEU A 1 83 ? 3.183 -5.108 3.689 1.00 97.38 83 LEU A O 1
ATOM 679 N N . VAL A 1 84 ? 1.595 -5.583 5.201 1.00 97.75 84 VAL A N 1
ATOM 680 C CA . VAL A 1 84 ? 1.426 -6.981 4.774 1.00 97.75 84 VAL A CA 1
ATOM 681 C C . VAL A 1 84 ? 0.915 -7.051 3.334 1.00 97.75 84 VAL A C 1
ATOM 683 O O . VAL A 1 84 ? 1.461 -7.798 2.525 1.00 97.75 84 VAL A O 1
ATOM 686 N N . ALA A 1 85 ? -0.088 -6.242 2.986 1.00 97.00 85 ALA A N 1
ATOM 687 C CA . ALA A 1 85 ? -0.625 -6.161 1.632 1.00 97.00 85 ALA A CA 1
ATOM 688 C C . ALA A 1 85 ? 0.435 -5.689 0.625 1.00 97.00 85 ALA A C 1
ATOM 690 O O . ALA A 1 85 ? 0.540 -6.246 -0.467 1.00 97.00 85 ALA A O 1
ATOM 691 N N . TRP A 1 86 ? 1.253 -4.701 0.996 1.00 97.56 86 TRP A N 1
ATOM 692 C CA . TRP A 1 86 ? 2.365 -4.221 0.178 1.00 97.56 86 TRP A CA 1
ATOM 693 C C . TRP A 1 86 ? 3.396 -5.318 -0.114 1.00 97.56 86 TRP A C 1
ATOM 695 O O . TRP A 1 86 ? 3.762 -5.517 -1.278 1.00 97.56 86 TRP A O 1
ATOM 705 N N . LEU A 1 87 ? 3.821 -6.062 0.912 1.00 98.00 87 LEU A N 1
ATOM 706 C CA . LEU A 1 87 ? 4.732 -7.196 0.750 1.00 98.00 87 LEU A CA 1
ATOM 707 C C . LEU A 1 87 ? 4.103 -8.278 -0.128 1.00 98.00 87 LEU A C 1
ATOM 709 O O . LEU A 1 87 ? 4.722 -8.712 -1.095 1.00 98.00 87 LEU A O 1
ATOM 713 N N . LEU A 1 88 ? 2.853 -8.657 0.146 1.00 97.88 88 LEU A N 1
ATOM 714 C CA . LEU A 1 88 ? 2.142 -9.692 -0.602 1.00 97.88 88 LEU A CA 1
ATOM 715 C C . LEU A 1 88 ? 2.016 -9.346 -2.089 1.00 97.88 88 LEU A C 1
ATOM 717 O O . LEU A 1 88 ? 2.296 -10.187 -2.946 1.00 97.88 88 LEU A O 1
ATOM 721 N N . MET A 1 89 ? 1.627 -8.111 -2.414 1.00 96.62 89 MET A N 1
ATOM 722 C CA . MET A 1 89 ? 1.537 -7.658 -3.803 1.00 96.62 89 MET A CA 1
ATOM 723 C C . MET A 1 89 ? 2.905 -7.624 -4.482 1.00 96.62 89 MET A C 1
ATOM 725 O O . MET A 1 89 ? 3.024 -8.058 -5.626 1.00 96.62 89 MET A O 1
ATOM 729 N N . SER A 1 90 ? 3.943 -7.168 -3.779 1.00 96.94 90 SER A N 1
ATOM 730 C CA . SER A 1 90 ? 5.308 -7.122 -4.312 1.00 96.94 90 SER A CA 1
ATOM 731 C C . SER A 1 90 ? 5.864 -8.524 -4.568 1.00 96.94 90 SER A C 1
ATOM 733 O O . SER A 1 90 ? 6.430 -8.783 -5.629 1.00 96.94 90 SER A O 1
ATOM 735 N N . SER A 1 91 ? 5.640 -9.466 -3.648 1.00 97.38 91 SER A N 1
ATOM 736 C CA . SER A 1 91 ? 6.006 -10.876 -3.817 1.00 97.38 91 SER A CA 1
ATOM 737 C C . SER A 1 91 ? 5.246 -11.517 -4.970 1.00 97.38 91 SER A C 1
ATOM 739 O O . SER A 1 91 ? 5.848 -12.196 -5.798 1.00 97.38 91 SER A O 1
ATOM 741 N N . SER A 1 92 ? 3.944 -11.250 -5.077 1.00 97.38 92 SER A N 1
ATOM 742 C CA . SER A 1 92 ? 3.121 -11.747 -6.183 1.00 97.38 92 SER A CA 1
ATOM 743 C C . SER A 1 92 ? 3.628 -11.224 -7.528 1.00 97.38 92 SER A C 1
ATOM 745 O O . SER A 1 92 ? 3.825 -12.005 -8.458 1.00 97.38 92 SER A O 1
ATOM 747 N N . ALA A 1 93 ? 3.920 -9.923 -7.623 1.00 95.06 93 ALA A N 1
ATOM 748 C CA . ALA A 1 93 ? 4.495 -9.318 -8.819 1.00 95.06 93 ALA A CA 1
ATOM 749 C C . ALA A 1 93 ? 5.854 -9.942 -9.167 1.00 95.06 93 ALA A C 1
ATOM 751 O O . ALA A 1 93 ? 6.073 -10.326 -10.313 1.00 95.06 93 ALA A O 1
ATOM 752 N N . HIS A 1 94 ? 6.741 -10.120 -8.185 1.00 95.62 94 HIS A N 1
ATOM 753 C CA . HIS A 1 94 ? 8.036 -10.767 -8.395 1.00 95.62 94 HIS A CA 1
ATOM 754 C C . HIS A 1 94 ? 7.886 -12.192 -8.944 1.00 95.62 94 HIS A C 1
ATOM 756 O O . HIS A 1 94 ? 8.524 -12.534 -9.937 1.00 95.62 94 HIS A O 1
ATOM 762 N N . ILE A 1 95 ? 7.002 -13.004 -8.358 1.00 97.12 95 ILE A N 1
ATOM 763 C CA . ILE A 1 95 ? 6.741 -14.376 -8.815 1.00 97.12 95 ILE A CA 1
ATOM 764 C C . ILE A 1 95 ? 6.227 -14.379 -10.256 1.00 97.12 95 ILE A C 1
ATOM 766 O O . ILE A 1 95 ? 6.756 -15.113 -11.087 1.00 97.12 95 ILE A O 1
ATOM 770 N N . VAL A 1 96 ? 5.247 -13.534 -10.586 1.00 96.69 96 VAL A N 1
ATOM 771 C CA . VAL A 1 96 ? 4.696 -13.444 -11.949 1.00 96.69 96 VAL A CA 1
ATOM 772 C C . VAL A 1 96 ? 5.784 -13.090 -12.967 1.00 96.69 96 VAL A C 1
ATOM 774 O O . VAL A 1 96 ? 5.836 -13.678 -14.047 1.00 96.69 96 VAL A O 1
ATOM 777 N N . LEU A 1 97 ? 6.686 -12.169 -12.628 1.00 94.38 97 LEU A N 1
ATOM 778 C CA . LEU A 1 97 ? 7.781 -11.768 -13.514 1.00 94.38 97 LEU A CA 1
ATOM 779 C C . LEU A 1 97 ? 8.823 -12.864 -13.699 1.00 94.38 97 LEU A C 1
ATOM 781 O O . LEU A 1 97 ? 9.252 -13.109 -14.829 1.00 94.38 97 LEU A O 1
ATOM 785 N N . ARG A 1 98 ? 9.170 -13.564 -12.617 1.00 94.88 98 ARG A N 1
ATOM 786 C CA . ARG A 1 98 ? 10.058 -14.728 -12.663 1.00 94.88 98 ARG A CA 1
ATOM 787 C C . ARG A 1 98 ? 9.475 -15.852 -13.513 1.00 94.88 98 ARG A C 1
ATOM 789 O O . ARG A 1 98 ? 10.188 -16.403 -14.345 1.00 94.88 98 ARG A O 1
ATOM 796 N N . LEU A 1 99 ? 8.184 -16.151 -13.359 1.00 96.00 99 LEU A N 1
ATOM 797 C CA . LEU A 1 99 ? 7.484 -17.155 -14.168 1.00 96.00 99 LEU A CA 1
ATOM 798 C C . LEU A 1 99 ? 7.404 -16.759 -15.649 1.00 96.00 99 LEU A C 1
ATOM 800 O O . LEU A 1 99 ? 7.448 -17.623 -16.517 1.00 96.00 99 LEU A O 1
ATOM 804 N N . ALA A 1 100 ? 7.351 -15.461 -15.949 1.00 95.69 100 ALA A N 1
ATOM 805 C CA . ALA A 1 100 ? 7.422 -14.938 -17.312 1.00 95.69 100 ALA A CA 1
ATOM 806 C C . ALA A 1 100 ? 8.853 -14.902 -17.896 1.00 95.69 100 ALA A C 1
ATOM 808 O O . ALA A 1 100 ? 9.045 -14.376 -18.992 1.00 95.69 100 ALA A O 1
ATOM 809 N N . GLY A 1 101 ? 9.860 -15.408 -17.173 1.00 94.25 101 GLY A N 1
ATOM 810 C CA . GLY A 1 101 ? 11.260 -15.420 -17.606 1.00 94.25 101 GLY A CA 1
ATOM 811 C C . GLY A 1 101 ? 11.940 -14.048 -17.596 1.00 94.25 101 GLY A C 1
ATOM 812 O O . GLY A 1 101 ? 13.005 -13.891 -18.191 1.00 94.25 101 GLY A O 1
ATOM 813 N N . LYS A 1 102 ? 11.344 -13.041 -16.946 1.00 92.12 102 LYS A N 1
ATOM 814 C CA . LYS A 1 102 ? 11.922 -11.696 -16.850 1.00 92.12 102 LYS A CA 1
ATOM 815 C C . LYS A 1 102 ? 12.852 -11.589 -15.646 1.00 92.12 102 LYS A C 1
ATOM 817 O O . LYS A 1 102 ? 12.590 -12.156 -14.583 1.00 92.12 102 LYS A O 1
ATOM 822 N N . ALA A 1 103 ? 13.926 -10.818 -15.807 1.00 90.56 103 ALA A N 1
ATOM 823 C CA . ALA A 1 103 ? 14.700 -10.349 -14.668 1.00 90.56 103 ALA A CA 1
ATOM 824 C C . ALA A 1 103 ? 13.801 -9.477 -13.777 1.00 90.56 103 ALA A C 1
ATOM 826 O O . ALA A 1 103 ? 12.938 -8.746 -14.263 1.00 90.56 103 ALA A O 1
ATOM 827 N N . SER A 1 104 ? 13.960 -9.606 -12.465 1.00 90.12 104 SER A N 1
ATOM 828 C CA . SER A 1 104 ? 13.142 -8.883 -11.497 1.00 90.12 104 SER A CA 1
ATOM 829 C C . SER A 1 104 ? 13.955 -8.625 -10.238 1.00 90.12 104 SER A C 1
ATOM 831 O O . SER A 1 104 ? 14.375 -9.578 -9.577 1.00 90.12 104 SER A O 1
ATOM 833 N N . ASP A 1 105 ? 14.138 -7.355 -9.902 1.00 94.06 105 ASP A N 1
ATOM 834 C CA . ASP A 1 105 ? 14.711 -6.913 -8.634 1.00 94.06 105 ASP A CA 1
ATOM 835 C C . ASP A 1 105 ? 13.579 -6.701 -7.618 1.00 94.06 105 ASP A C 1
ATOM 837 O O . ASP A 1 105 ? 12.650 -5.926 -7.855 1.00 94.06 105 ASP A O 1
ATOM 841 N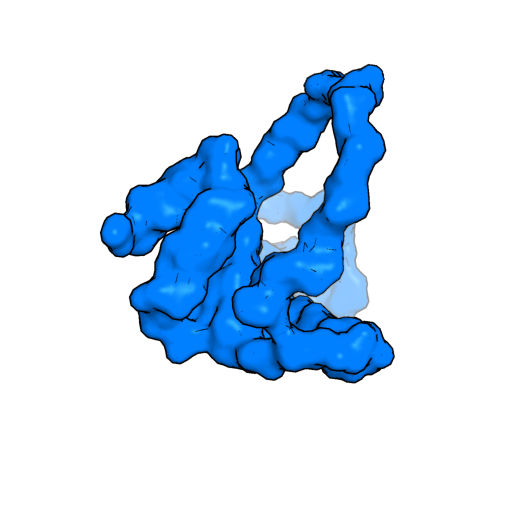 N . PHE A 1 106 ? 13.621 -7.443 -6.511 1.00 95.12 106 PHE A N 1
ATOM 842 C CA . PHE A 1 106 ? 12.567 -7.414 -5.500 1.00 95.12 106 PHE A CA 1
ATOM 843 C C . PHE A 1 106 ? 12.494 -6.069 -4.770 1.00 95.12 106 PHE A C 1
ATOM 845 O O . PHE A 1 106 ? 11.392 -5.567 -4.545 1.00 95.12 106 PHE A O 1
ATOM 852 N N . ASP A 1 107 ? 13.637 -5.446 -4.479 1.00 96.19 107 ASP A N 1
ATOM 853 C CA . ASP A 1 107 ? 13.676 -4.172 -3.759 1.00 96.19 107 ASP A CA 1
ATOM 854 C C . ASP A 1 107 ? 13.072 -3.057 -4.615 1.00 96.19 107 ASP A C 1
ATOM 856 O O . ASP A 1 107 ? 12.307 -2.218 -4.126 1.00 96.19 107 ASP A O 1
ATOM 860 N N . GLN A 1 108 ? 13.337 -3.081 -5.923 1.00 94.81 108 GLN A N 1
ATOM 861 C CA . GLN A 1 108 ? 12.721 -2.134 -6.847 1.00 94.81 108 GLN A CA 1
ATOM 862 C C . GLN A 1 108 ? 11.222 -2.358 -7.014 1.00 94.81 108 GLN A C 1
ATOM 864 O O . GLN A 1 108 ? 10.461 -1.390 -7.063 1.00 94.81 108 GLN A O 1
ATOM 869 N N . ILE A 1 109 ? 10.769 -3.613 -7.041 1.00 95.25 109 ILE A N 1
ATOM 870 C CA . ILE A 1 109 ? 9.334 -3.919 -7.054 1.00 95.25 109 ILE A CA 1
ATOM 871 C C . ILE A 1 109 ? 8.667 -3.359 -5.795 1.00 95.25 109 ILE A C 1
ATOM 873 O O . ILE A 1 109 ? 7.647 -2.682 -5.908 1.00 95.25 109 ILE A O 1
ATOM 877 N N . LEU A 1 110 ? 9.262 -3.565 -4.618 1.00 96.69 110 LEU A N 1
ATOM 878 C CA . LEU A 1 110 ? 8.783 -2.994 -3.358 1.00 96.69 110 LEU A CA 1
ATOM 879 C C . LEU A 1 110 ? 8.667 -1.465 -3.439 1.00 96.69 110 LEU A C 1
ATOM 881 O O . LEU A 1 110 ? 7.639 -0.896 -3.061 1.00 96.69 110 LEU A O 1
ATOM 885 N N . ASN A 1 111 ? 9.679 -0.794 -3.992 1.00 95.44 111 ASN A N 1
ATOM 886 C CA . ASN A 1 111 ? 9.660 0.653 -4.200 1.00 95.44 111 ASN A CA 1
ATOM 887 C C . ASN A 1 111 ? 8.507 1.103 -5.109 1.00 95.44 111 ASN A C 1
ATOM 889 O O . ASN A 1 111 ? 7.748 2.009 -4.756 1.00 95.44 111 ASN A O 1
ATOM 893 N N . ILE A 1 112 ? 8.361 0.453 -6.263 1.00 93.44 112 ILE A N 1
ATOM 894 C CA . ILE A 1 112 ? 7.355 0.782 -7.276 1.00 93.44 112 ILE A CA 1
ATOM 895 C C . ILE A 1 112 ? 5.942 0.543 -6.742 1.00 93.44 112 ILE A C 1
ATOM 897 O O . ILE A 1 112 ? 5.095 1.434 -6.831 1.00 93.44 112 ILE A O 1
ATOM 901 N N . VAL A 1 113 ? 5.685 -0.633 -6.163 1.00 94.94 113 VAL A N 1
ATOM 902 C CA . VAL A 1 113 ? 4.369 -0.992 -5.619 1.00 94.94 113 VAL A CA 1
ATOM 903 C C . VAL A 1 113 ? 4.006 -0.058 -4.471 1.00 94.94 113 VAL A C 1
ATOM 905 O O . VAL A 1 113 ? 2.893 0.462 -4.442 1.00 94.94 113 VAL A O 1
ATOM 908 N N . GLY A 1 114 ? 4.943 0.222 -3.560 1.00 95.50 114 GLY A N 1
ATOM 909 C CA . GLY A 1 114 ? 4.678 1.091 -2.414 1.00 95.50 114 GLY A CA 1
ATOM 910 C C . GLY A 1 114 ? 4.341 2.526 -2.825 1.00 95.50 114 GLY A C 1
ATOM 911 O O . GLY A 1 114 ? 3.356 3.098 -2.355 1.00 95.50 114 GLY A O 1
ATOM 912 N N . MET A 1 115 ? 5.093 3.087 -3.776 1.00 94.62 115 MET A N 1
ATOM 913 C CA . MET A 1 115 ? 4.783 4.397 -4.359 1.00 94.62 115 MET A CA 1
ATOM 914 C C . MET A 1 115 ? 3.447 4.395 -5.104 1.00 94.62 115 MET A C 1
ATOM 916 O O . MET A 1 115 ? 2.661 5.331 -4.958 1.00 94.62 115 MET A O 1
ATOM 920 N N . GLY A 1 116 ? 3.159 3.329 -5.854 1.00 92.12 116 GLY A N 1
ATOM 921 C CA . GLY A 1 116 ? 1.884 3.141 -6.543 1.00 92.12 116 GLY A CA 1
ATOM 922 C C . GLY A 1 116 ? 0.688 3.127 -5.590 1.00 92.12 116 GLY A C 1
ATOM 923 O O . GLY A 1 116 ? -0.340 3.721 -5.901 1.00 92.12 116 GLY A O 1
ATOM 924 N N . MET A 1 117 ? 0.826 2.527 -4.403 1.00 92.50 117 MET A N 1
ATOM 925 C CA . MET A 1 117 ? -0.225 2.542 -3.381 1.00 92.50 117 MET A CA 1
ATOM 926 C C . MET A 1 117 ? -0.486 3.951 -2.842 1.00 92.50 117 MET A C 1
ATOM 928 O O . MET A 1 117 ? -1.635 4.287 -2.566 1.00 92.50 117 MET A O 1
ATOM 932 N N . LEU A 1 118 ? 0.541 4.798 -2.702 1.00 92.62 118 LEU A N 1
ATOM 933 C CA . LEU A 1 118 ? 0.368 6.173 -2.220 1.00 92.62 118 LEU A CA 1
ATOM 934 C C . LEU A 1 118 ? -0.395 7.060 -3.213 1.00 92.62 118 LEU A C 1
ATOM 936 O O . LEU A 1 118 ? -1.083 7.988 -2.789 1.00 92.62 118 LEU A O 1
ATOM 940 N N . ILE A 1 119 ? -0.321 6.779 -4.514 1.00 87.50 119 ILE A N 1
ATOM 941 C CA . ILE A 1 119 ? -1.072 7.524 -5.526 1.00 87.50 119 ILE A CA 1
ATOM 942 C C . ILE A 1 119 ? -2.571 7.232 -5.329 1.00 87.50 119 ILE A C 1
ATOM 944 O O . ILE A 1 119 ? -2.999 6.080 -5.446 1.00 87.50 119 ILE A O 1
ATOM 948 N N . PRO A 1 120 ? -3.403 8.237 -4.994 1.00 76.31 120 PRO A N 1
ATOM 949 C CA . PRO A 1 120 ? -4.846 8.045 -4.997 1.00 76.31 120 PRO A CA 1
ATOM 950 C C . PRO A 1 120 ? -5.244 7.668 -6.420 1.00 76.31 120 PRO A C 1
ATOM 952 O O . PRO A 1 120 ? -4.798 8.345 -7.345 1.00 76.31 120 PRO A O 1
ATOM 955 N N . MET A 1 121 ? -6.001 6.569 -6.578 1.00 66.75 121 MET A N 1
ATOM 956 C CA . MET A 1 121 ? -6.364 6.009 -7.885 1.00 66.75 121 MET A CA 1
ATOM 957 C C . MET A 1 121 ? -6.595 7.146 -8.883 1.00 66.75 121 MET A C 1
ATOM 959 O O . MET A 1 121 ? -7.512 7.946 -8.659 1.00 66.75 121 MET A O 1
ATOM 963 N N . PRO A 1 122 ? -5.759 7.274 -9.932 1.00 49.50 122 PRO A N 1
ATOM 964 C CA . PRO A 1 122 ? -6.017 8.278 -10.938 1.00 49.50 122 PRO A CA 1
ATOM 965 C C . PRO A 1 122 ? -7.403 7.965 -11.478 1.00 49.50 122 PRO A C 1
ATOM 967 O O . PRO A 1 122 ? -7.715 6.803 -11.751 1.00 49.50 122 PRO A O 1
ATOM 970 N N . VAL A 1 123 ? -8.252 8.988 -11.580 1.00 49.31 123 VAL A N 1
ATOM 971 C CA . VAL A 1 123 ? -9.510 8.872 -12.309 1.00 49.31 123 VAL A CA 1
ATOM 972 C C . VAL A 1 123 ? -9.109 8.335 -13.673 1.00 49.31 123 VAL A C 1
ATOM 974 O O . VAL A 1 123 ? -8.512 9.062 -14.469 1.00 49.31 123 VAL A O 1
ATOM 977 N N . MET A 1 124 ? -9.352 7.044 -13.919 1.00 46.50 124 MET A N 1
ATOM 978 C CA . MET A 1 124 ? -9.264 6.493 -15.255 1.00 46.50 124 MET A CA 1
ATOM 979 C C . MET A 1 124 ? -10.341 7.242 -16.012 1.00 46.50 124 MET A C 1
ATOM 981 O O . MET A 1 124 ? -11.516 6.887 -15.954 1.00 46.50 124 MET A O 1
ATOM 985 N N . ARG A 1 125 ? -9.964 8.364 -16.628 1.00 38.97 125 ARG A N 1
ATOM 986 C CA . ARG A 1 125 ? -10.825 9.079 -17.546 1.00 38.97 125 ARG A CA 1
ATOM 987 C C . ARG A 1 125 ? -11.070 8.074 -18.660 1.00 38.97 125 ARG A C 1
ATOM 989 O O . ARG A 1 125 ? -10.211 7.848 -19.508 1.00 38.97 125 ARG A O 1
ATOM 996 N N . THR A 1 126 ? -12.221 7.419 -18.583 1.00 43.44 126 THR A N 1
ATOM 997 C CA . THR A 1 126 ? -12.842 6.608 -19.619 1.00 43.44 126 THR A CA 1
ATOM 998 C C . THR A 1 126 ? -12.990 7.498 -20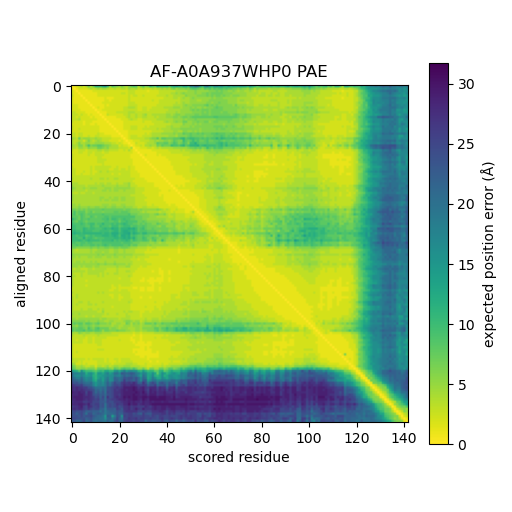.841 1.00 43.44 126 THR A C 1
ATOM 1000 O O . THR A 1 126 ? -13.957 8.226 -21.023 1.00 43.44 126 THR A O 1
ATOM 1003 N N . GLY A 1 127 ? -11.929 7.529 -21.630 1.00 45.88 127 GLY A N 1
ATOM 1004 C CA . GLY A 1 127 ? -11.768 8.487 -22.699 1.00 45.88 127 GLY A CA 1
ATOM 1005 C C . GLY A 1 127 ? -10.433 8.270 -23.376 1.00 45.88 127 GLY A C 1
ATOM 1006 O O . GLY A 1 127 ? -9.599 9.158 -23.328 1.00 45.88 127 GLY A O 1
ATOM 1007 N N . LEU A 1 128 ? -10.219 7.077 -23.940 1.00 42.53 128 LEU A N 1
ATOM 1008 C CA . LEU A 1 128 ? -9.692 6.907 -25.298 1.00 42.53 128 LEU A CA 1
ATOM 1009 C C . LEU A 1 128 ? -9.560 5.409 -25.642 1.00 42.53 128 LEU A C 1
ATOM 1011 O O . LEU A 1 128 ? -8.487 4.813 -25.625 1.00 42.53 128 LEU A O 1
ATOM 1015 N N . LEU A 1 129 ? -10.665 4.834 -26.119 1.00 46.84 129 LEU A N 1
ATOM 1016 C CA . LEU A 1 129 ? -10.628 3.926 -27.268 1.00 46.84 129 LEU A CA 1
ATOM 1017 C C . LEU A 1 129 ? -10.123 4.711 -28.496 1.00 46.84 129 LEU A C 1
ATOM 1019 O O . LEU A 1 129 ? -10.876 5.018 -29.417 1.00 46.84 129 LEU A O 1
ATOM 1023 N N . ARG A 1 130 ? -8.844 5.095 -28.510 1.00 46.38 130 ARG A N 1
ATOM 1024 C 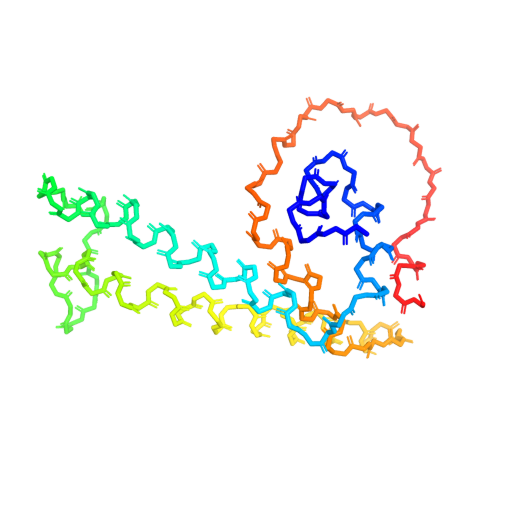CA . ARG A 1 130 ? -8.177 5.582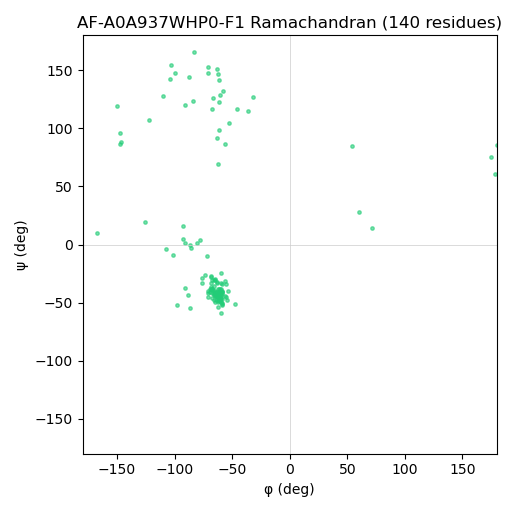 -29.723 1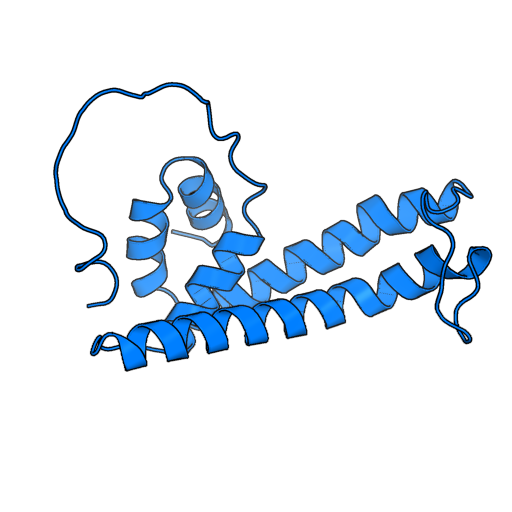.00 46.38 130 ARG A CA 1
ATOM 1025 C C . ARG A 1 130 ? -6.709 5.169 -29.712 1.00 46.38 130 ARG A C 1
ATOM 1027 O O . ARG A 1 130 ? -5.830 5.894 -29.275 1.00 46.38 130 ARG A O 1
ATOM 1034 N N . LYS A 1 131 ? -6.507 3.971 -30.258 1.00 48.28 131 LYS A N 1
ATOM 1035 C CA . LYS A 1 131 ? -5.522 3.698 -31.307 1.00 48.28 131 LYS A CA 1
ATOM 1036 C C . LYS A 1 131 ? -4.087 4.141 -30.989 1.00 48.28 131 LYS A C 1
ATOM 1038 O O . LYS A 1 131 ? -3.637 5.156 -31.491 1.00 48.28 131 LYS A O 1
ATOM 1043 N N . HIS A 1 132 ? -3.348 3.288 -30.287 1.00 42.09 132 HIS A N 1
ATOM 1044 C CA . HIS A 1 132 ? -2.005 2.913 -30.729 1.00 42.09 132 HIS A CA 1
ATOM 1045 C C . HIS A 1 132 ? -1.727 1.468 -30.312 1.00 42.09 132 HIS A C 1
ATOM 1047 O O . HIS A 1 132 ? -1.360 1.153 -29.186 1.00 42.09 132 HIS A O 1
ATOM 1053 N N . SER A 1 133 ? -1.962 0.577 -31.269 1.00 49.91 133 SER A N 1
ATOM 1054 C CA . SER A 1 133 ? -1.256 -0.687 -31.420 1.00 49.91 133 SER A CA 1
ATOM 1055 C C . SER A 1 133 ? 0.248 -0.448 -31.257 1.00 49.91 133 SER A C 1
ATOM 1057 O O . SER A 1 133 ? 0.844 0.293 -32.037 1.00 49.91 133 SER A O 1
ATOM 1059 N N . GLY A 1 134 ? 0.834 -1.043 -30.221 1.00 38.09 134 GLY A N 1
ATOM 1060 C CA . GLY A 1 134 ? 2.236 -0.854 -29.867 1.00 38.09 134 GLY A CA 1
ATOM 1061 C C . GLY A 1 134 ? 2.568 -1.563 -28.564 1.00 38.09 134 GLY A C 1
ATOM 1062 O O . GLY A 1 134 ? 2.651 -0.948 -27.510 1.00 38.09 134 GLY A O 1
ATOM 1063 N N . CYS A 1 135 ? 2.679 -2.883 -28.663 1.00 48.25 135 CYS A N 1
ATOM 1064 C CA . CYS A 1 135 ? 3.249 -3.799 -27.684 1.00 48.25 135 CYS A CA 1
ATOM 1065 C C . CYS A 1 135 ? 4.396 -3.172 -26.866 1.00 48.25 135 CYS A C 1
ATOM 1067 O O . CYS A 1 135 ? 5.366 -2.687 -27.440 1.00 48.25 135 CYS A O 1
ATOM 1069 N N . GLY A 1 136 ? 4.304 -3.223 -25.533 1.00 38.75 136 GLY A N 1
ATOM 1070 C CA . GLY A 1 136 ? 5.353 -2.663 -24.680 1.00 38.75 136 GLY A CA 1
ATOM 1071 C C . GLY A 1 136 ? 5.317 -3.026 -23.199 1.00 38.75 136 GLY A C 1
ATOM 1072 O O . GLY A 1 136 ? 6.092 -2.460 -22.452 1.00 38.75 136 GLY A O 1
ATOM 1073 N N . ILE A 1 137 ? 4.495 -3.971 -22.727 1.00 45.84 137 ILE A N 1
ATOM 1074 C CA . ILE A 1 137 ? 4.581 -4.457 -21.325 1.00 45.84 137 ILE A CA 1
ATOM 1075 C C . ILE A 1 137 ? 5.849 -5.330 -21.117 1.00 45.84 137 ILE A C 1
ATOM 1077 O O . ILE A 1 137 ? 6.256 -5.646 -19.998 1.00 45.84 137 ILE A O 1
ATOM 1081 N N . GLY A 1 138 ? 6.537 -5.687 -22.207 1.00 41.59 138 GLY A N 1
ATOM 1082 C CA . GLY A 1 138 ? 7.796 -6.435 -22.226 1.00 41.59 138 GLY A CA 1
ATOM 1083 C C . GLY A 1 138 ? 9.018 -5.700 -21.666 1.00 41.59 138 GLY A C 1
ATOM 1084 O O . GLY A 1 138 ? 9.910 -6.367 -21.158 1.00 41.59 138 GLY A O 1
ATOM 1085 N N . GLN A 1 139 ? 9.050 -4.364 -21.713 1.00 41.12 139 GLN A N 1
ATOM 1086 C CA . GLN A 1 139 ? 10.307 -3.601 -21.635 1.00 41.12 139 GLN A CA 1
ATOM 1087 C C . GLN A 1 139 ? 10.535 -2.852 -20.308 1.00 41.12 139 GLN A C 1
ATOM 1089 O O . GLN A 1 139 ? 11.593 -2.272 -20.100 1.00 41.12 139 GLN A O 1
ATOM 1094 N N . TRP A 1 140 ? 9.577 -2.886 -19.379 1.00 42.34 140 TRP A N 1
ATOM 1095 C CA . TRP A 1 140 ? 9.607 -2.047 -18.168 1.00 42.34 140 TRP A CA 1
ATOM 1096 C C . TRP A 1 140 ? 10.398 -2.624 -16.985 1.00 42.34 140 TRP A C 1
ATOM 1098 O O . TRP A 1 140 ? 10.533 -1.958 -15.963 1.00 42.34 140 TRP A O 1
ATOM 1108 N N . LEU A 1 141 ? 10.929 -3.843 -17.114 1.00 40.91 141 LEU A N 1
ATOM 1109 C CA . LEU A 1 141 ? 11.608 -4.577 -16.033 1.00 40.91 141 LEU A CA 1
ATOM 1110 C C . LEU A 1 141 ? 13.018 -5.055 -16.398 1.00 40.91 141 LEU A C 1
ATOM 1112 O O . LEU A 1 141 ? 13.553 -5.955 -15.757 1.00 40.91 141 LEU A O 1
ATOM 1116 N N . LEU A 1 142 ? 13.606 -4.435 -17.419 1.00 38.38 142 LEU A N 1
ATOM 1117 C CA . LEU A 1 142 ? 15.046 -4.462 -17.650 1.00 38.38 142 LEU A CA 1
ATOM 1118 C C . LEU A 1 142 ? 15.685 -3.182 -17.094 1.00 38.38 142 LEU A C 1
ATOM 1120 O O . LEU A 1 142 ? 14.992 -2.128 -17.038 1.00 38.38 142 LEU A O 1
#

Radius of gyration: 18.3 Å; Cα contacts (8 Å, |Δi|>4): 132; chains: 1; bounding box: 39×33×50 Å

Foldseek 3Di:
DDLVVLLVCCLVPVLVSLVVLVPPDFPVSLLVLLQCVQLVCLVPPLVVCLVVQHFDPDFDPDPVAGRNCVSVVCSVVRSVVSVVVLLVVLVVVQVVCVVVVHDADSRSSSNSSSSVVSRDPHPPPPDDPDDDDDDDPVPSGD